Protein AF-A0A345C0M0-F1 (afdb_monomer)

Secondary structure (DSSP, 8-state):
-----SS--TTPPPTTTT---HHHHHHHHHHHHHHHHHHHHHHHHHHHHHHHHHHTTTTSHHHHGGG-SS---SS--HHHHHHHHHHHHHHHHHH-TTSHHHHHHHHHHS----SSGGG--

pLDDT: mean 79.31, std 14.13, range [41.31, 96.56]

Structure (mmCIF, N/CA/C/O backbone):
data_AF-A0A345C0M0-F1
#
_entry.id   AF-A0A345C0M0-F1
#
loop_
_atom_site.group_PDB
_atom_site.id
_atom_site.type_symbol
_atom_site.label_atom_id
_atom_site.label_alt_id
_atom_site.label_comp_id
_atom_site.label_asym_id
_atom_site.label_entity_id
_atom_site.label_seq_id
_atom_site.pdbx_PDB_ins_code
_atom_site.Cartn_x
_atom_site.Cartn_y
_atom_site.Cartn_z
_atom_site.occupancy
_atom_site.B_iso_or_equiv
_atom_site.auth_seq_id
_atom_site.auth_comp_id
_atom_site.auth_asym_id
_atom_site.auth_atom_id
_atom_site.pdbx_PDB_model_num
ATOM 1 N N . MET A 1 1 ? -11.819 0.399 25.728 1.00 60.50 1 MET A N 1
ATOM 2 C CA . MET A 1 1 ? -12.866 -0.259 24.921 1.00 60.50 1 MET A CA 1
ATOM 3 C C . MET A 1 1 ? -13.116 -1.698 25.335 1.00 60.50 1 MET A C 1
ATOM 5 O O . MET A 1 1 ? -12.206 -2.523 25.298 1.00 60.50 1 MET A O 1
ATOM 9 N N . SER A 1 2 ? -14.365 -2.008 25.670 1.00 68.31 2 SER A N 1
ATOM 10 C CA . SER A 1 2 ? -14.878 -3.379 25.669 1.00 68.31 2 SER A CA 1
ATOM 11 C C . SER A 1 2 ? -15.01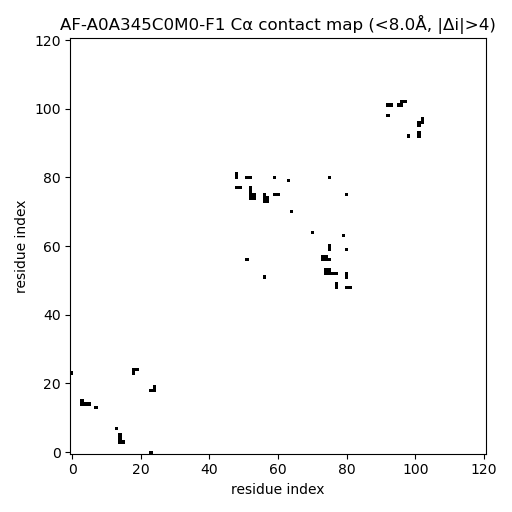8 -3.887 24.226 1.00 68.31 2 SER A C 1
ATOM 13 O O . SER A 1 2 ? -15.179 -3.119 23.278 1.00 68.31 2 SER A O 1
ATOM 15 N N . LYS A 1 3 ? -14.910 -5.202 24.029 1.00 76.94 3 LYS A N 1
ATOM 16 C CA . LYS A 1 3 ? -15.018 -5.816 22.701 1.00 76.94 3 LYS A CA 1
ATOM 17 C C . LYS A 1 3 ? -16.469 -5.744 22.213 1.00 76.94 3 LYS A C 1
ATOM 19 O O . LYS A 1 3 ? -17.327 -6.421 22.773 1.00 76.94 3 LYS A O 1
ATOM 24 N N . LEU A 1 4 ? -16.718 -4.981 21.147 1.00 79.44 4 LEU A N 1
ATOM 25 C CA . LEU A 1 4 ? -18.024 -4.920 20.483 1.00 79.44 4 LEU A CA 1
ATOM 26 C C . LEU A 1 4 ? -18.437 -6.310 19.976 1.00 79.44 4 LEU A C 1
ATOM 28 O O . LEU A 1 4 ? -17.646 -7.020 19.340 1.00 79.44 4 LEU A O 1
ATOM 32 N N . GLN A 1 5 ? -19.680 -6.709 20.247 1.00 80.00 5 GLN A N 1
ATOM 33 C CA . GLN A 1 5 ? -20.211 -7.974 19.748 1.00 80.00 5 GLN A CA 1
ATOM 34 C C . GLN A 1 5 ? -20.466 -7.881 18.240 1.00 80.00 5 GLN A C 1
ATOM 36 O O . GLN A 1 5 ? -21.320 -7.136 17.778 1.00 80.00 5 GLN A O 1
ATOM 41 N N . ARG A 1 6 ? -19.721 -8.667 17.454 1.00 80.19 6 ARG A N 1
ATOM 42 C CA . ARG A 1 6 ? -19.871 -8.719 15.988 1.00 80.19 6 ARG A CA 1
ATOM 43 C C . ARG A 1 6 ? -21.129 -9.471 15.539 1.00 80.19 6 ARG A C 1
ATOM 45 O O . ARG A 1 6 ? -21.658 -9.191 14.469 1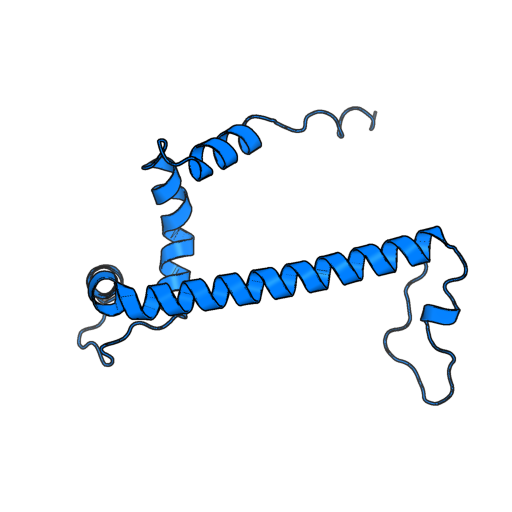.00 80.19 6 ARG A O 1
ATOM 52 N N . TYR A 1 7 ? -21.558 -10.462 16.316 1.00 83.69 7 TYR A N 1
ATOM 53 C CA . TYR A 1 7 ? -22.657 -11.356 15.962 1.00 83.69 7 TYR A CA 1
ATOM 54 C C . TYR A 1 7 ? -23.888 -11.007 16.792 1.00 83.69 7 TYR A C 1
ATOM 56 O O . TYR A 1 7 ? -24.020 -11.475 17.920 1.00 83.69 7 TYR A O 1
ATOM 64 N N . LEU A 1 8 ? -24.766 -10.181 16.225 1.00 82.81 8 LEU A N 1
ATOM 65 C CA . LEU A 1 8 ? -26.023 -9.798 16.861 1.00 82.81 8 LEU A CA 1
ATOM 66 C C . LEU A 1 8 ? -27.068 -10.907 16.718 1.00 82.81 8 LEU A C 1
ATOM 68 O O . LEU A 1 8 ? -27.244 -11.443 15.616 1.00 82.81 8 LEU A O 1
ATOM 72 N N . LYS A 1 9 ? -27.796 -11.234 17.792 1.00 84.12 9 LYS A N 1
ATOM 73 C CA . LYS A 1 9 ? -29.016 -12.040 17.666 1.00 84.12 9 LYS A CA 1
ATOM 74 C C . LYS A 1 9 ? -30.191 -11.124 17.336 1.00 84.12 9 LYS A C 1
ATOM 76 O O . LYS A 1 9 ? -30.175 -9.918 17.568 1.00 84.12 9 LYS A O 1
ATOM 81 N N . LYS A 1 10 ? -31.233 -11.705 16.744 1.00 81.56 10 LYS A N 1
ATOM 82 C CA . LYS A 1 10 ? -32.446 -10.971 16.377 1.00 81.56 10 LYS A CA 1
ATOM 83 C C . LYS A 1 10 ? -33.127 -10.442 17.648 1.00 81.56 10 LYS A C 1
ATOM 85 O O . LYS A 1 10 ? -33.668 -11.240 18.405 1.00 81.56 10 LYS A O 1
ATOM 90 N N . GLY A 1 11 ? -33.124 -9.122 17.832 1.00 81.56 11 GLY A N 1
ATOM 91 C CA . GLY A 1 11 ? -33.758 -8.434 18.964 1.00 81.56 11 GLY A CA 1
ATOM 92 C C . GLY A 1 11 ? -32.791 -7.780 19.955 1.00 81.56 11 GLY A C 1
ATOM 93 O O . GLY A 1 11 ? -33.256 -7.035 20.810 1.00 81.56 11 GLY A O 1
ATOM 94 N N . ASP A 1 12 ? -31.482 -8.014 19.830 1.00 82.62 12 ASP A N 1
ATOM 95 C CA . ASP A 1 12 ? -30.477 -7.341 20.660 1.00 82.62 12 ASP A CA 1
ATOM 96 C C . ASP A 1 12 ? -30.257 -5.883 20.187 1.00 82.62 12 ASP A C 1
ATOM 98 O O . ASP A 1 12 ? -30.373 -5.613 18.982 1.00 82.62 12 ASP A O 1
ATOM 102 N N . PRO A 1 13 ? -29.943 -4.939 21.101 1.00 81.06 13 PRO A N 1
ATOM 103 C CA . PRO A 1 13 ? -29.632 -3.552 20.751 1.00 81.06 13 PRO A CA 1
ATOM 104 C C . PRO A 1 13 ? -28.348 -3.453 19.918 1.00 81.06 13 PRO A C 1
ATOM 106 O O . PRO A 1 13 ? -27.497 -4.349 19.931 1.00 81.06 13 PRO A O 1
ATOM 109 N N . HIS A 1 14 ? -28.203 -2.368 19.153 1.00 82.69 14 HIS A N 1
ATOM 110 C CA . HIS A 1 14 ? -27.047 -2.220 18.275 1.00 82.69 14 HIS A CA 1
ATOM 111 C C . HIS 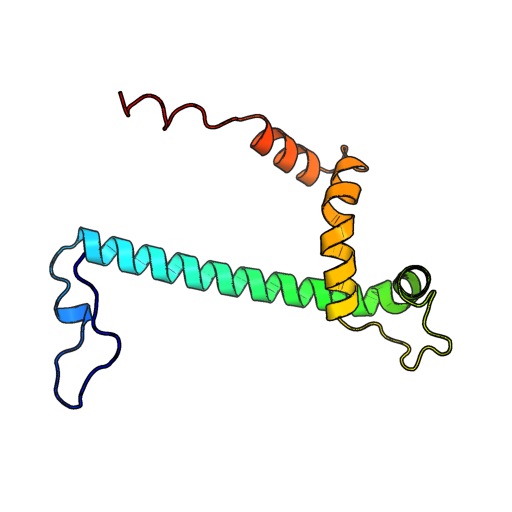A 1 14 ? -25.772 -2.003 19.115 1.00 82.69 14 HIS A C 1
ATOM 113 O O . HIS A 1 14 ? -25.769 -1.118 19.963 1.00 82.69 14 HIS A O 1
ATOM 119 N N . PRO A 1 15 ? -24.635 -2.678 18.847 1.00 81.50 15 PRO A N 1
ATOM 120 C CA . PRO A 1 15 ? -23.436 -2.599 19.698 1.00 81.50 15 PRO A CA 1
ATOM 121 C C . PRO A 1 15 ? -22.834 -1.192 19.801 1.00 81.50 15 PRO A C 1
ATOM 123 O O . PRO A 1 15 ? -22.042 -0.903 20.686 1.00 81.50 15 PRO A O 1
ATOM 126 N N . LEU A 1 16 ? -23.176 -0.312 18.856 1.00 81.19 16 LEU A N 1
ATOM 127 C CA . LEU A 1 16 ? -22.759 1.093 18.876 1.00 81.19 16 LEU A CA 1
ATOM 128 C C . LEU A 1 16 ? -23.541 1.936 19.892 1.00 81.19 16 LEU A C 1
ATOM 130 O O . LEU A 1 16 ? -23.063 3.005 20.254 1.00 81.19 16 LEU A O 1
ATOM 134 N N . GLU A 1 17 ? -24.716 1.480 20.332 1.00 82.25 17 GLU A N 1
ATOM 135 C CA . GLU A 1 17 ? -25.502 2.123 21.393 1.00 82.25 17 GLU A CA 1
ATOM 136 C C . GLU A 1 17 ? -24.855 1.906 22.769 1.00 82.25 17 GLU A C 1
ATOM 138 O O . GLU A 1 17 ? -24.958 2.772 23.633 1.00 82.25 17 GLU A O 1
ATOM 143 N N . ASP A 1 18 ? -24.095 0.817 22.937 1.00 81.38 18 ASP A N 1
ATOM 144 C CA . ASP A 1 18 ? -23.338 0.515 24.160 1.00 81.38 18 ASP A CA 1
ATOM 145 C C . ASP A 1 18 ? -22.093 1.412 24.334 1.00 81.38 18 ASP A C 1
ATOM 147 O O . ASP A 1 18 ? -21.483 1.448 25.407 1.00 81.38 18 ASP A O 1
ATOM 151 N N . VAL A 1 19 ? -21.685 2.145 23.288 1.00 82.62 19 VAL A N 1
ATOM 152 C CA . VAL A 1 19 ? -20.514 3.035 23.318 1.00 82.62 19 VAL A CA 1
ATOM 153 C C . VAL A 1 19 ? -20.937 4.430 23.773 1.00 82.62 19 VAL A C 1
ATOM 155 O O . VAL A 1 19 ? -21.219 5.317 22.966 1.00 82.62 19 VAL A O 1
ATOM 158 N N . VAL A 1 20 ? -20.972 4.613 25.092 1.00 83.88 20 VAL A N 1
ATOM 159 C CA . VAL A 1 20 ? -21.363 5.880 25.732 1.00 83.88 20 VAL A CA 1
ATOM 160 C C . VAL A 1 20 ? -20.205 6.884 25.788 1.00 83.88 20 VAL A C 1
ATOM 162 O O . VAL A 1 20 ? -20.435 8.089 25.739 1.00 83.88 20 VAL A O 1
ATOM 165 N N . ASP A 1 21 ? -18.961 6.407 25.874 1.00 89.12 21 ASP A N 1
ATOM 166 C CA . ASP A 1 21 ? -17.786 7.274 25.983 1.00 89.12 21 ASP A CA 1
ATOM 167 C C . ASP A 1 21 ? -17.461 7.978 24.653 1.00 89.12 21 ASP A C 1
ATOM 169 O O . ASP A 1 21 ? -17.258 7.336 23.621 1.00 89.12 21 ASP A O 1
ATOM 173 N N . GLU A 1 22 ? -17.379 9.311 24.674 1.00 88.88 22 GLU A N 1
ATOM 174 C CA . GLU A 1 22 ? -17.144 10.122 23.470 1.00 88.88 22 GLU A CA 1
ATOM 175 C C . GLU A 1 22 ? -15.771 9.858 22.840 1.00 88.88 22 GLU A C 1
ATOM 177 O O . GLU A 1 22 ? -15.648 9.845 21.612 1.00 88.88 22 GLU A O 1
ATOM 182 N N . LYS A 1 23 ? -14.748 9.569 23.653 1.00 89.44 23 LYS A N 1
ATOM 183 C CA . LYS A 1 23 ? -13.408 9.248 23.143 1.00 89.44 23 LYS A CA 1
ATOM 184 C C . LYS A 1 23 ? -13.412 7.930 22.373 1.00 89.44 23 LYS A C 1
ATOM 186 O O . LYS A 1 23 ? -12.831 7.835 21.289 1.00 89.44 23 LYS A O 1
ATOM 191 N N . ASP A 1 24 ? -14.126 6.931 22.883 1.00 87.62 24 ASP A N 1
ATOM 192 C CA . ASP A 1 24 ? -14.326 5.668 22.180 1.00 87.62 24 ASP A CA 1
ATOM 193 C C . ASP A 1 24 ? -15.110 5.857 20.861 1.00 87.62 24 ASP A C 1
ATOM 195 O O . ASP A 1 24 ? -14.750 5.268 19.835 1.00 87.62 24 ASP A O 1
ATOM 199 N N . ARG A 1 25 ? -16.114 6.744 20.821 1.00 88.25 25 ARG A N 1
ATOM 200 C CA . ARG A 1 25 ? -16.846 7.078 19.579 1.00 88.25 25 ARG A CA 1
ATOM 201 C C . ARG A 1 25 ? -15.957 7.755 18.538 1.00 88.25 25 ARG A C 1
ATOM 203 O O . ARG A 1 25 ? -16.047 7.429 17.349 1.00 88.25 25 ARG A O 1
ATOM 210 N N . GLU A 1 26 ? -15.104 8.683 18.959 1.00 92.69 26 GLU A N 1
ATOM 211 C CA . GLU A 1 26 ? -14.154 9.360 18.073 1.00 92.69 26 GLU A CA 1
ATOM 212 C C . GLU A 1 26 ? -13.141 8.373 17.477 1.00 92.69 26 GLU A C 1
ATOM 214 O O . GLU A 1 26 ? -12.927 8.369 16.262 1.00 92.69 26 GLU A O 1
ATOM 219 N N . ASN A 1 27 ? -12.609 7.465 18.297 1.00 90.62 27 ASN A N 1
ATOM 220 C CA . ASN A 1 27 ? -11.696 6.409 17.855 1.00 90.62 27 ASN A CA 1
ATOM 221 C C . ASN A 1 27 ? -12.337 5.468 16.823 1.00 90.62 27 ASN A C 1
ATOM 223 O O . ASN A 1 27 ? -11.696 5.077 15.845 1.00 90.62 27 ASN A O 1
ATOM 227 N N . ILE A 1 28 ? -13.613 5.111 16.999 1.00 89.88 28 ILE A N 1
ATOM 228 C CA . ILE A 1 28 ? -14.336 4.291 16.014 1.00 89.88 28 ILE A CA 1
ATOM 229 C C . ILE A 1 28 ? -14.458 5.049 14.688 1.00 89.88 28 ILE A C 1
ATOM 231 O O . ILE A 1 28 ? -14.157 4.492 13.631 1.00 89.88 28 ILE A O 1
ATOM 235 N N . ARG A 1 29 ? -14.849 6.328 14.726 1.00 92.38 29 ARG A N 1
ATOM 236 C CA . ARG A 1 29 ? -14.978 7.157 13.515 1.00 92.38 29 ARG A CA 1
ATOM 237 C C . ARG A 1 29 ? -13.647 7.324 12.787 1.00 92.38 29 ARG A C 1
ATOM 239 O O . ARG A 1 29 ? -13.609 7.186 11.564 1.00 92.38 29 ARG A O 1
ATOM 246 N N . SER A 1 30 ? -12.566 7.600 13.514 1.00 94.50 30 SER A N 1
ATOM 247 C CA . SER A 1 30 ? -11.233 7.752 12.924 1.00 94.50 30 SER A CA 1
ATOM 248 C C . SER A 1 30 ? -10.756 6.444 12.289 1.00 94.50 30 SER A C 1
ATOM 250 O O . SER A 1 30 ? -10.258 6.458 11.162 1.00 94.50 30 SER A O 1
ATOM 252 N N . THR A 1 31 ? -11.011 5.312 12.947 1.00 92.94 31 THR A N 1
ATOM 253 C CA . THR A 1 31 ? -10.687 3.977 12.429 1.00 92.94 31 THR A CA 1
ATOM 254 C C . THR A 1 31 ? -11.459 3.668 11.148 1.00 92.94 31 THR A C 1
ATOM 256 O O . THR A 1 31 ? -10.858 3.251 10.158 1.00 92.94 31 THR A O 1
ATOM 259 N N . VAL A 1 32 ? -12.774 3.910 11.120 1.00 93.88 32 VAL A N 1
ATOM 260 C CA . VAL A 1 32 ? -13.597 3.693 9.916 1.00 93.88 32 VAL A CA 1
ATOM 261 C C . VAL A 1 32 ? -13.103 4.567 8.764 1.00 93.88 32 VAL A C 1
ATOM 263 O O . VAL A 1 32 ? -12.855 4.058 7.672 1.00 93.88 32 VAL A O 1
ATOM 266 N N . LYS A 1 33 ? -12.851 5.855 9.021 1.00 96.50 33 LYS A N 1
ATOM 267 C CA . LYS A 1 33 ? -12.323 6.788 8.017 1.00 96.50 33 LYS A CA 1
ATOM 268 C C . LYS A 1 33 ? -10.957 6.354 7.475 1.00 96.50 33 LYS A C 1
ATOM 270 O O . LYS A 1 33 ? -10.699 6.478 6.275 1.00 96.50 33 LYS A O 1
ATOM 275 N N . ALA A 1 34 ? -10.077 5.845 8.337 1.00 96.06 34 ALA A N 1
ATOM 276 C CA . ALA A 1 34 ? -8.786 5.303 7.928 1.00 96.06 34 ALA A CA 1
ATOM 277 C C . ALA A 1 34 ? -8.951 4.067 7.027 1.00 96.06 34 ALA A C 1
ATOM 279 O O . ALA A 1 34 ? -8.284 3.979 5.995 1.00 96.06 34 ALA A O 1
ATOM 280 N N . ILE A 1 35 ? -9.873 3.155 7.360 1.00 95.56 35 ILE A N 1
ATOM 281 C CA . ILE A 1 35 ? -10.177 1.969 6.543 1.00 95.56 35 ILE A CA 1
ATOM 282 C C . ILE A 1 35 ? -10.723 2.378 5.172 1.00 95.56 35 ILE A C 1
ATOM 284 O O . ILE A 1 35 ? -10.230 1.897 4.153 1.00 95.56 35 ILE A O 1
ATOM 288 N N . GLU A 1 36 ? -11.698 3.284 5.124 1.00 95.88 36 GLU A N 1
ATOM 289 C CA . GLU A 1 36 ? -12.265 3.787 3.866 1.00 95.88 36 GLU A CA 1
ATOM 290 C C . GLU A 1 36 ? -11.188 4.415 2.977 1.00 95.88 36 GLU A C 1
ATOM 292 O O . GLU A 1 36 ? -11.075 4.091 1.792 1.00 95.88 36 GLU A O 1
ATOM 297 N N . SER A 1 37 ? -10.340 5.258 3.571 1.00 95.81 37 SER A N 1
ATOM 298 C CA . SER A 1 37 ? -9.239 5.913 2.860 1.00 95.81 37 SER A CA 1
ATOM 299 C C . SER A 1 37 ? -8.214 4.895 2.346 1.00 95.81 37 SER A C 1
ATOM 301 O O . SER A 1 37 ? -7.717 5.017 1.224 1.00 95.81 37 SER A O 1
ATOM 303 N N . PHE A 1 38 ? -7.921 3.853 3.130 1.00 95.56 38 PHE A N 1
ATOM 304 C CA . PHE A 1 38 ? -7.031 2.762 2.734 1.00 95.56 38 PHE A CA 1
ATOM 305 C C . PHE A 1 38 ? -7.596 1.938 1.569 1.00 95.56 38 PHE A C 1
ATOM 307 O O . PHE A 1 38 ? -6.871 1.632 0.615 1.00 95.56 38 PHE A O 1
ATOM 314 N N . VAL A 1 39 ? -8.889 1.602 1.605 1.00 96.56 39 VAL A N 1
ATOM 315 C CA . VAL A 1 39 ? -9.563 0.883 0.513 1.00 96.56 39 VAL A CA 1
ATOM 316 C C . VAL A 1 39 ? -9.571 1.734 -0.756 1.00 96.56 39 VAL A C 1
ATOM 318 O O . VAL A 1 39 ? -9.210 1.235 -1.821 1.00 96.56 39 VAL A O 1
ATOM 321 N N . MET A 1 40 ? -9.875 3.031 -0.649 1.00 96.44 40 MET A N 1
ATOM 322 C CA . MET A 1 40 ? -9.812 3.959 -1.781 1.00 96.44 40 MET A CA 1
ATOM 323 C C . MET A 1 40 ? -8.405 4.009 -2.398 1.00 96.44 40 MET A C 1
ATOM 325 O O . MET A 1 40 ? -8.256 3.877 -3.615 1.00 96.44 40 MET A O 1
ATOM 329 N N . CYS A 1 41 ? -7.365 4.132 -1.568 1.00 95.81 41 CYS A N 1
ATOM 330 C CA . CYS A 1 41 ? -5.972 4.090 -2.018 1.00 95.81 41 CYS A CA 1
ATOM 331 C C . CYS A 1 41 ? -5.643 2.765 -2.729 1.00 95.81 41 CYS A C 1
ATOM 333 O O . CYS A 1 41 ? -5.021 2.759 -3.792 1.00 95.81 41 CYS A O 1
ATOM 335 N N . SER A 1 42 ? -6.135 1.643 -2.197 1.00 94.00 42 SER A N 1
ATOM 336 C CA . SER A 1 42 ? -5.963 0.317 -2.798 1.00 94.00 42 SER A CA 1
ATOM 337 C C . SER A 1 42 ? -6.631 0.214 -4.175 1.00 94.00 42 SER A C 1
ATOM 339 O O . SER A 1 42 ? -6.031 -0.321 -5.107 1.00 94.00 42 SER A O 1
ATOM 341 N N . CYS A 1 43 ? -7.831 0.776 -4.349 1.00 95.44 43 CYS A N 1
ATOM 342 C CA . CYS A 1 43 ? -8.504 0.837 -5.649 1.00 95.44 43 CYS A CA 1
ATOM 343 C C . CYS A 1 43 ? -7.707 1.658 -6.673 1.00 95.44 43 CYS A C 1
ATOM 345 O O . CYS A 1 43 ? -7.543 1.225 -7.816 1.00 95.44 43 CYS A O 1
ATOM 347 N N . ILE A 1 44 ? -7.161 2.809 -6.265 1.00 95.69 44 ILE A N 1
ATOM 348 C CA . ILE A 1 44 ? -6.309 3.642 -7.129 1.00 95.69 44 ILE A CA 1
ATOM 349 C C . ILE A 1 44 ? -5.045 2.871 -7.531 1.00 95.69 44 ILE A C 1
ATOM 351 O O . ILE A 1 44 ? -4.697 2.823 -8.712 1.00 95.69 44 ILE A O 1
ATOM 355 N N . ALA A 1 45 ? -4.381 2.222 -6.572 1.00 93.38 45 ALA A N 1
ATOM 356 C CA . ALA A 1 45 ? -3.186 1.423 -6.826 1.00 93.38 45 ALA A CA 1
ATOM 357 C C . ALA A 1 45 ? -3.456 0.267 -7.806 1.00 93.38 45 ALA A C 1
ATOM 359 O O . ALA A 1 45 ? -2.655 0.033 -8.715 1.00 93.38 45 ALA A O 1
ATOM 360 N N . MET A 1 46 ? -4.599 -0.412 -7.674 1.00 94.38 46 MET A N 1
ATOM 361 C CA . MET A 1 46 ? -5.025 -1.455 -8.612 1.00 94.38 46 MET A CA 1
ATOM 362 C C . MET A 1 46 ? -5.272 -0.902 -10.021 1.00 94.38 46 MET A C 1
ATOM 364 O O . MET A 1 46 ? -4.783 -1.481 -10.990 1.00 94.38 46 MET A O 1
ATOM 368 N N . GLY A 1 47 ? -5.942 0.246 -10.155 1.00 94.62 47 GLY A N 1
ATOM 369 C CA . GLY A 1 47 ? -6.143 0.893 -11.459 1.00 94.62 47 GLY A CA 1
ATOM 370 C C . GLY A 1 47 ? -4.825 1.290 -12.138 1.00 94.62 47 GLY A C 1
ATOM 371 O O . GLY A 1 47 ? -4.647 1.093 -13.343 1.00 94.62 47 GLY A O 1
ATOM 372 N N . LEU A 1 48 ? -3.848 1.777 -11.367 1.00 93.00 48 LEU A N 1
ATOM 373 C CA . LEU A 1 48 ? -2.502 2.063 -11.877 1.00 93.00 48 LEU A CA 1
ATOM 374 C C . LEU A 1 48 ? -1.773 0.786 -12.310 1.00 93.00 48 LEU A C 1
ATOM 376 O O . LEU A 1 48 ? -1.150 0.765 -13.373 1.00 93.00 48 LEU A O 1
ATOM 380 N N . LEU A 1 49 ? -1.873 -0.291 -11.528 1.00 90.81 49 LEU A N 1
ATOM 381 C CA . LEU A 1 49 ? -1.300 -1.591 -11.875 1.00 90.81 49 LEU A CA 1
ATOM 382 C C . LEU A 1 49 ? -1.889 -2.129 -13.187 1.00 90.81 49 LEU A C 1
ATOM 384 O O . LEU A 1 49 ? -1.145 -2.615 -14.044 1.00 90.81 49 LEU A O 1
ATOM 388 N N . GLN A 1 50 ? -3.200 -1.996 -13.375 1.00 91.19 50 GLN A N 1
ATOM 389 C CA . GLN A 1 50 ? -3.894 -2.352 -14.613 1.00 91.19 50 GLN A CA 1
ATOM 390 C C . GLN A 1 50 ? -3.382 -1.543 -15.803 1.00 91.19 50 GLN A C 1
ATOM 392 O O . GLN A 1 50 ? -3.023 -2.113 -16.837 1.00 91.19 50 GLN A O 1
ATOM 397 N N . LEU A 1 51 ? -3.258 -0.224 -15.642 1.00 91.25 51 LEU A N 1
ATOM 398 C CA . LEU A 1 51 ? -2.728 0.652 -16.683 1.00 91.25 51 LEU A CA 1
ATOM 399 C C . LEU A 1 51 ? -1.291 0.272 -17.070 1.00 91.25 51 LEU A C 1
ATOM 401 O O . LEU A 1 51 ? -0.972 0.195 -18.259 1.00 91.25 51 LEU A O 1
ATOM 405 N N . ILE A 1 52 ? -0.433 -0.008 -16.083 1.00 87.00 52 ILE A N 1
ATOM 406 C CA . ILE A 1 52 ? 0.942 -0.474 -16.309 1.00 87.00 52 ILE A CA 1
ATOM 407 C C . ILE A 1 52 ? 0.930 -1.806 -17.062 1.00 87.00 52 ILE A C 1
ATOM 409 O O . ILE A 1 52 ? 1.690 -1.979 -18.015 1.00 87.00 52 ILE A O 1
ATOM 413 N N . THR A 1 53 ? 0.052 -2.729 -16.675 1.00 85.31 53 THR A N 1
ATOM 414 C CA . THR A 1 53 ? -0.062 -4.053 -17.297 1.00 85.31 53 THR A CA 1
ATOM 415 C C . THR A 1 53 ? -0.405 -3.948 -18.782 1.00 85.31 53 THR A C 1
ATOM 417 O O . THR A 1 53 ? 0.264 -4.570 -19.609 1.00 85.31 53 THR A O 1
ATOM 420 N N . VAL A 1 54 ? -1.371 -3.099 -19.141 1.00 86.00 54 VAL A N 1
ATOM 421 C CA . VAL A 1 54 ? -1.753 -2.868 -20.543 1.00 86.00 54 VAL A CA 1
ATOM 422 C C . VAL A 1 54 ? -0.645 -2.142 -21.312 1.00 86.00 54 VAL A C 1
ATOM 424 O O . VAL A 1 54 ? -0.277 -2.556 -22.411 1.00 86.00 54 VAL A O 1
ATOM 427 N N . ARG A 1 55 ? -0.066 -1.076 -20.744 1.00 84.50 55 ARG A N 1
ATOM 428 C CA . ARG A 1 55 ? 0.940 -0.240 -21.430 1.00 84.50 55 ARG A CA 1
ATOM 429 C C . ARG A 1 55 ? 2.282 -0.940 -21.626 1.00 84.50 55 ARG A C 1
ATOM 431 O O . ARG A 1 55 ? 2.925 -0.748 -22.655 1.00 84.50 55 ARG A O 1
ATOM 438 N N . PHE A 1 56 ? 2.713 -1.741 -20.656 1.00 75.00 56 PHE A N 1
ATOM 439 C CA . PHE A 1 56 ? 4.024 -2.400 -20.657 1.00 75.00 56 PHE A CA 1
ATOM 440 C C . PHE A 1 56 ? 3.948 -3.895 -20.949 1.00 75.00 56 PHE A C 1
ATOM 442 O O . PHE A 1 56 ? 4.951 -4.601 -20.819 1.00 75.00 56 PHE A O 1
ATOM 449 N N . SER A 1 57 ? 2.797 -4.349 -21.440 1.00 70.56 57 SER A N 1
ATOM 450 C CA . SER A 1 57 ? 2.525 -5.715 -21.874 1.00 70.56 57 SER A CA 1
ATOM 451 C C . SER A 1 57 ? 3.648 -6.341 -22.708 1.00 70.56 57 SER A C 1
ATOM 453 O O . SER A 1 57 ? 3.956 -7.518 -22.560 1.00 70.56 57 SER A O 1
ATOM 455 N N . HIS A 1 58 ? 4.303 -5.541 -23.554 1.00 67.88 58 HIS A N 1
ATOM 456 C CA . HIS A 1 58 ? 5.370 -5.998 -24.441 1.00 67.88 58 HIS A CA 1
ATOM 457 C C . HIS A 1 58 ? 6.781 -5.992 -23.813 1.00 67.88 58 HIS A C 1
ATOM 459 O O . HIS A 1 58 ? 7.663 -6.690 -24.304 1.00 67.88 58 HIS A O 1
ATOM 465 N N . ARG A 1 59 ? 7.025 -5.246 -22.722 1.00 66.31 59 ARG A N 1
ATOM 466 C CA . ARG A 1 59 ? 8.358 -5.144 -22.077 1.00 66.31 59 ARG A CA 1
ATOM 467 C C . ARG A 1 59 ? 8.569 -6.128 -20.927 1.00 66.31 59 ARG A 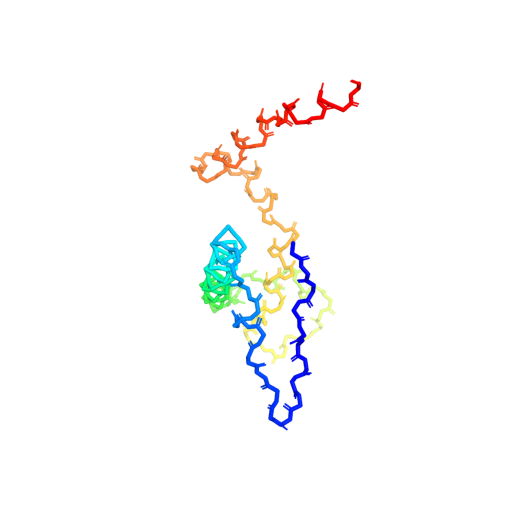C 1
ATOM 469 O O . ARG A 1 59 ? 9.692 -6.554 -20.679 1.00 66.31 59 ARG A O 1
ATOM 476 N N . VAL A 1 60 ? 7.497 -6.492 -20.229 1.00 60.44 60 VAL A N 1
ATOM 477 C CA . VAL A 1 60 ? 7.517 -7.467 -19.127 1.00 60.44 60 VAL A CA 1
ATOM 478 C C . VAL A 1 60 ? 7.856 -8.916 -19.558 1.00 60.44 60 VAL A C 1
ATOM 480 O O . VAL A 1 60 ? 8.449 -9.627 -18.737 1.00 60.44 60 VAL A O 1
ATOM 483 N N . PRO A 1 61 ? 7.577 -9.396 -20.796 1.00 57.97 61 PRO A N 1
ATOM 484 C CA . PRO A 1 61 ? 7.751 -10.804 -21.135 1.00 57.97 61 PRO A CA 1
ATOM 485 C C . PRO A 1 61 ? 9.189 -11.320 -20.989 1.00 57.97 61 PRO A C 1
ATOM 487 O O . PRO A 1 61 ? 9.411 -12.443 -20.538 1.00 57.97 61 PRO A O 1
ATOM 490 N N . ASN A 1 62 ? 10.181 -10.480 -21.287 1.00 59.22 62 ASN A N 1
ATOM 491 C CA . ASN A 1 62 ? 11.583 -10.905 -21.311 1.00 59.22 62 ASN A CA 1
ATOM 492 C C . ASN A 1 62 ? 12.135 -11.295 -19.928 1.00 59.22 62 ASN A C 1
ATOM 494 O O . ASN A 1 62 ? 13.085 -12.071 -19.855 1.00 59.22 62 ASN A O 1
ATOM 498 N N . PHE A 1 63 ? 11.545 -10.805 -18.830 1.00 56.34 63 PHE A N 1
ATOM 499 C CA . PHE A 1 63 ? 12.002 -11.126 -17.471 1.00 56.34 63 PHE A CA 1
ATOM 500 C C . PHE A 1 63 ? 11.283 -12.329 -16.842 1.00 56.34 63 PHE A C 1
ATOM 502 O O . PHE A 1 63 ? 11.903 -13.064 -16.076 1.00 56.34 63 PHE A O 1
ATOM 509 N N . PHE A 1 64 ? 10.002 -12.550 -17.160 1.00 56.75 64 PHE A N 1
ATOM 510 C CA . PHE A 1 64 ? 9.175 -13.580 -16.507 1.00 56.75 64 PHE A CA 1
ATOM 511 C C . PHE A 1 64 ? 9.004 -14.858 -17.320 1.00 56.75 64 PHE A C 1
ATOM 513 O O . PHE A 1 64 ? 8.850 -15.931 -16.742 1.00 56.75 64 PHE A O 1
ATOM 520 N N . PHE A 1 65 ? 9.065 -14.772 -18.648 1.00 59.97 65 PHE A N 1
ATOM 521 C CA . PHE A 1 65 ? 8.798 -15.911 -19.527 1.00 59.97 65 PHE A CA 1
ATOM 522 C C . PHE A 1 65 ? 10.068 -16.660 -19.922 1.00 59.97 65 PHE A C 1
ATOM 524 O O . PHE A 1 65 ? 10.003 -17.555 -20.755 1.00 59.97 65 PHE A O 1
ATOM 531 N N . ARG A 1 66 ? 11.214 -16.377 -19.282 1.00 58.09 66 ARG A N 1
ATOM 532 C CA . ARG A 1 66 ? 12.473 -17.099 -19.535 1.00 58.09 66 ARG A CA 1
ATOM 533 C C . ARG A 1 66 ? 12.323 -18.625 -19.394 1.00 58.09 66 ARG A C 1
ATOM 535 O O . ARG A 1 66 ? 13.075 -19.358 -20.024 1.00 58.09 66 ARG A O 1
ATOM 542 N N . TYR A 1 67 ? 11.343 -19.093 -18.614 1.00 55.62 67 TYR A N 1
ATOM 543 C CA . TYR A 1 67 ? 11.033 -20.517 -18.435 1.00 55.62 67 TYR A CA 1
ATOM 544 C C . TYR A 1 67 ? 9.721 -20.979 -19.100 1.00 55.62 67 TYR A C 1
ATOM 546 O O . TYR A 1 67 ? 9.400 -22.163 -19.045 1.00 55.62 67 TYR A O 1
ATOM 554 N N . LEU A 1 68 ? 8.960 -20.086 -19.745 1.00 56.88 68 LEU A N 1
ATOM 555 C CA . LEU A 1 68 ? 7.734 -20.436 -20.471 1.00 56.88 68 LEU A CA 1
ATOM 556 C C . LEU A 1 68 ? 8.053 -20.597 -21.959 1.00 56.88 68 LEU A C 1
ATOM 558 O O . LEU A 1 68 ? 8.320 -19.629 -22.662 1.00 56.88 68 LEU A O 1
ATOM 562 N N . ARG A 1 69 ? 8.003 -21.844 -22.436 1.00 58.56 69 ARG A N 1
ATOM 563 C CA . ARG A 1 69 ? 8.362 -22.230 -23.813 1.00 58.56 69 ARG A CA 1
ATOM 564 C C . ARG A 1 69 ? 7.430 -21.645 -24.887 1.00 58.56 69 ARG A C 1
ATOM 566 O O . ARG A 1 69 ? 7.828 -21.544 -26.039 1.00 58.56 69 ARG A O 1
ATOM 573 N N . THR A 1 70 ? 6.214 -21.249 -24.506 1.00 58.12 70 THR A N 1
ATOM 574 C CA . THR A 1 70 ? 5.193 -20.645 -25.377 1.00 58.12 70 THR A CA 1
ATOM 575 C C . THR A 1 70 ? 4.389 -19.602 -24.593 1.00 58.12 70 THR A C 1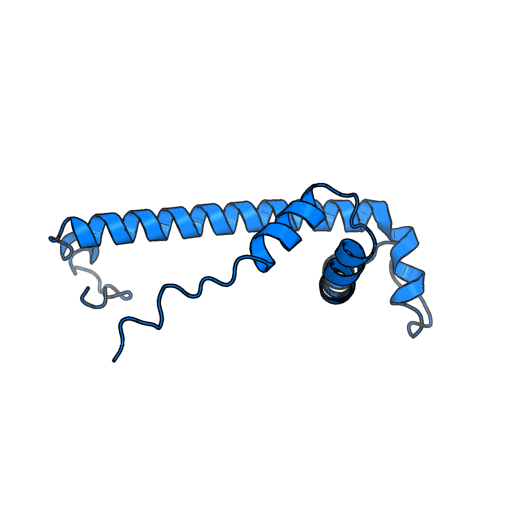
ATOM 577 O O . THR A 1 70 ? 3.723 -19.971 -23.619 1.00 58.12 70 THR A O 1
ATOM 580 N N . PRO A 1 71 ? 4.409 -18.312 -24.977 1.00 59.00 71 PRO A N 1
ATOM 581 C CA . PRO A 1 71 ? 3.530 -17.316 -24.375 1.00 59.00 71 PRO A CA 1
ATOM 582 C C . PRO A 1 71 ? 2.092 -17.556 -24.857 1.00 59.00 71 PRO A C 1
ATOM 584 O O . PRO A 1 71 ? 1.794 -17.405 -26.036 1.00 59.00 71 PRO A O 1
ATOM 587 N N . SER A 1 72 ? 1.188 -17.951 -23.957 1.00 61.22 72 SER A N 1
ATOM 588 C CA . SER A 1 72 ? -0.214 -18.237 -24.310 1.00 61.22 72 SER A CA 1
ATOM 589 C C . SER A 1 72 ? -1.090 -16.985 -24.441 1.00 61.22 72 SER A C 1
ATOM 591 O O . SER A 1 72 ? -2.193 -17.066 -24.977 1.00 61.22 72 SER A O 1
ATOM 593 N N . LYS A 1 73 ? -0.626 -15.825 -23.954 1.00 66.00 73 LYS A N 1
ATOM 594 C CA . LYS A 1 73 ? -1.342 -14.541 -24.005 1.00 66.00 73 LYS A CA 1
ATOM 595 C C . LYS A 1 73 ? -0.384 -13.407 -24.365 1.00 66.00 73 LYS A C 1
ATOM 597 O O . LYS A 1 73 ? 0.740 -13.373 -23.871 1.00 66.00 73 LYS A O 1
ATOM 602 N N . SER A 1 74 ? -0.851 -12.467 -25.191 1.00 66.62 74 SER A N 1
ATOM 603 C CA . SER A 1 74 ? -0.100 -11.254 -25.557 1.00 66.62 74 SER A CA 1
ATOM 604 C C . SER A 1 74 ? 0.004 -10.250 -24.404 1.00 66.62 74 SER A C 1
ATOM 606 O O . SER A 1 74 ? 0.932 -9.441 -24.388 1.00 66.62 74 SER A O 1
ATOM 608 N N . VAL A 1 75 ? -0.928 -10.332 -23.442 1.00 69.88 75 VAL A N 1
ATOM 609 C CA . VAL A 1 75 ? -0.992 -9.486 -22.248 1.00 69.88 75 VAL A CA 1
ATOM 610 C C . VAL A 1 75 ? -0.617 -10.248 -20.988 1.00 69.88 75 VAL A C 1
ATOM 612 O O . VAL A 1 75 ? -1.169 -11.309 -20.696 1.00 69.88 75 VAL A O 1
ATOM 615 N N . VAL A 1 76 ? 0.351 -9.699 -20.249 1.00 74.38 76 VAL A N 1
ATOM 616 C CA . VAL A 1 76 ? 0.760 -10.192 -18.927 1.00 74.38 76 VAL A CA 1
ATOM 617 C C . VAL A 1 76 ? -0.378 -10.041 -17.928 1.00 74.38 76 VAL A C 1
ATOM 619 O O . VAL A 1 76 ? -1.167 -9.109 -18.012 1.00 74.38 76 VAL A O 1
ATOM 622 N N . SER A 1 77 ? -0.458 -10.940 -16.950 1.00 82.75 77 SER A N 1
ATOM 623 C CA . SER A 1 77 ? -1.434 -10.783 -15.871 1.00 82.75 77 SER A CA 1
ATOM 624 C C . SER A 1 77 ? -1.023 -9.662 -14.910 1.00 82.75 77 SER A C 1
ATOM 626 O O . SER A 1 77 ? 0.171 -9.470 -14.655 1.00 82.75 77 SER A O 1
ATOM 628 N N . GLU A 1 78 ? -2.004 -8.981 -14.312 1.00 86.31 78 GLU A N 1
ATOM 629 C CA . GLU A 1 78 ? -1.780 -7.998 -13.239 1.00 86.31 78 GLU A CA 1
ATOM 630 C C . GLU A 1 78 ? -0.940 -8.596 -12.100 1.00 86.31 78 GLU A C 1
ATOM 632 O O . GLU A 1 78 ? -0.026 -7.958 -11.581 1.00 86.31 78 GLU A O 1
ATOM 637 N N . ALA A 1 79 ? -1.183 -9.870 -11.769 1.00 84.38 79 ALA A N 1
ATOM 638 C CA . ALA A 1 79 ? -0.437 -10.600 -10.751 1.00 84.38 79 ALA A CA 1
ATOM 639 C C . ALA A 1 79 ? 1.059 -10.724 -11.083 1.00 84.38 79 ALA A C 1
ATOM 641 O O . ALA A 1 79 ? 1.903 -10.593 -10.194 1.00 84.38 79 ALA A O 1
ATOM 642 N N . THR A 1 80 ? 1.404 -10.924 -12.359 1.00 82.06 80 THR A N 1
ATOM 643 C CA . THR A 1 80 ? 2.799 -10.977 -12.823 1.00 82.06 80 THR A CA 1
ATOM 644 C C . THR A 1 80 ? 3.488 -9.624 -12.651 1.00 82.06 80 THR A C 1
ATOM 646 O O . THR A 1 80 ? 4.599 -9.557 -12.124 1.00 82.06 80 THR A O 1
ATOM 649 N N . VAL A 1 81 ? 2.821 -8.537 -13.045 1.00 84.81 81 VAL A N 1
ATOM 650 C CA . VAL A 1 81 ? 3.355 -7.172 -12.903 1.00 84.81 81 VAL A CA 1
ATOM 651 C C . VAL A 1 81 ? 3.494 -6.796 -11.428 1.00 84.81 81 VAL A C 1
ATOM 653 O O . VAL A 1 81 ? 4.508 -6.233 -11.020 1.00 84.81 81 VAL A O 1
ATOM 656 N N . MET A 1 82 ? 2.528 -7.180 -10.598 1.00 88.31 82 MET A N 1
ATOM 657 C CA . MET A 1 82 ? 2.579 -6.976 -9.154 1.00 88.31 82 MET A CA 1
ATOM 658 C C . MET A 1 82 ? 3.767 -7.713 -8.517 1.00 88.31 82 MET A C 1
ATOM 660 O O . MET A 1 82 ? 4.487 -7.136 -7.701 1.00 88.31 82 MET A O 1
ATOM 664 N N . ALA A 1 83 ? 4.005 -8.973 -8.899 1.00 86.19 83 ALA A N 1
ATOM 665 C CA . ALA A 1 83 ? 5.144 -9.754 -8.414 1.00 86.19 83 ALA A CA 1
ATOM 666 C C . ALA A 1 83 ? 6.489 -9.129 -8.823 1.00 86.19 83 ALA A C 1
ATOM 668 O O . ALA A 1 83 ? 7.421 -9.095 -8.016 1.00 86.19 83 ALA A O 1
ATOM 669 N N . TYR A 1 84 ? 6.576 -8.585 -10.041 1.00 84.38 84 TYR A N 1
ATOM 670 C CA . TYR A 1 84 ? 7.735 -7.812 -10.487 1.00 84.38 84 TYR A CA 1
ATOM 671 C C . TYR A 1 84 ? 7.981 -6.595 -9.611 1.00 84.38 84 TYR A C 1
ATOM 673 O O . TYR A 1 84 ? 9.054 -6.476 -9.020 1.00 84.38 84 TYR A O 1
ATOM 681 N N . LEU A 1 85 ? 6.972 -5.727 -9.497 1.00 86.69 85 LEU A N 1
ATOM 682 C CA . LEU A 1 85 ? 7.088 -4.470 -8.773 1.00 86.69 85 LEU A CA 1
ATOM 683 C C . LEU A 1 85 ? 7.472 -4.715 -7.315 1.00 86.69 85 LEU A C 1
ATOM 685 O O . LEU A 1 85 ? 8.390 -4.065 -6.829 1.00 86.69 85 LEU A O 1
ATOM 689 N N . ARG A 1 86 ? 6.891 -5.714 -6.639 1.00 86.94 86 ARG A N 1
ATOM 690 C CA . ARG A 1 86 ? 7.290 -6.055 -5.260 1.00 86.94 86 ARG A CA 1
ATOM 691 C C . ARG A 1 86 ? 8.785 -6.332 -5.110 1.00 86.94 86 ARG A C 1
ATOM 693 O O . ARG A 1 86 ? 9.369 -5.961 -4.099 1.00 86.94 86 ARG A O 1
ATOM 700 N N . ARG A 1 87 ? 9.411 -6.961 -6.107 1.00 85.88 87 ARG A N 1
ATOM 701 C CA . ARG A 1 87 ? 10.845 -7.276 -6.075 1.00 85.88 87 ARG A CA 1
ATOM 702 C C . ARG A 1 87 ? 11.718 -6.116 -6.550 1.00 85.88 87 ARG A C 1
ATOM 704 O O . ARG A 1 87 ? 12.852 -5.986 -6.094 1.00 85.88 87 ARG A O 1
ATOM 711 N N . SER A 1 88 ? 11.240 -5.309 -7.495 1.00 85.50 88 SER A N 1
ATOM 712 C CA . SER A 1 88 ? 12.071 -4.326 -8.197 1.00 85.50 88 SER A CA 1
ATOM 713 C C . SER A 1 88 ? 11.864 -2.880 -7.754 1.00 85.50 88 SER A C 1
ATOM 715 O O . SER A 1 88 ? 12.750 -2.068 -8.000 1.00 85.50 88 SER A O 1
ATOM 717 N N . ILE A 1 89 ? 10.743 -2.527 -7.120 1.00 86.56 89 ILE A N 1
ATOM 718 C CA . ILE A 1 89 ? 10.350 -1.124 -6.915 1.00 86.56 89 ILE A CA 1
ATOM 719 C C . ILE A 1 89 ? 11.340 -0.352 -6.036 1.00 86.56 89 ILE A C 1
ATOM 721 O O . ILE A 1 89 ? 11.776 0.731 -6.413 1.00 86.56 89 ILE A O 1
ATOM 725 N N . PHE A 1 90 ? 11.806 -0.945 -4.935 1.00 84.25 90 PHE A N 1
ATOM 726 C CA . PHE A 1 90 ? 12.814 -0.322 -4.072 1.00 84.25 90 PHE A CA 1
ATOM 727 C C . PHE A 1 90 ? 14.162 -0.169 -4.772 1.00 84.25 90 PHE A C 1
ATOM 729 O O . PHE A 1 90 ? 14.812 0.866 -4.651 1.00 84.25 90 PHE A O 1
ATOM 736 N N . ARG A 1 91 ? 14.556 -1.162 -5.579 1.00 86.06 91 ARG A N 1
ATOM 737 C CA . ARG A 1 91 ? 15.757 -1.063 -6.415 1.00 86.06 91 ARG A CA 1
ATOM 738 C C . ARG A 1 91 ? 15.624 0.066 -7.439 1.00 86.06 91 ARG A C 1
ATOM 740 O O . ARG A 1 91 ? 16.588 0.789 -7.662 1.00 86.06 91 ARG A O 1
ATOM 747 N N . MET A 1 92 ? 14.446 0.232 -8.042 1.00 85.31 92 MET A N 1
ATOM 748 C CA . MET A 1 92 ? 14.177 1.328 -8.974 1.00 85.31 92 MET A CA 1
ATOM 749 C C . MET A 1 92 ? 14.260 2.688 -8.278 1.00 85.31 92 MET A C 1
ATOM 751 O O . MET A 1 92 ? 14.855 3.600 -8.845 1.00 85.31 92 MET A O 1
ATOM 755 N N . PHE A 1 93 ? 13.738 2.826 -7.056 1.00 86.38 93 PHE A N 1
ATOM 756 C CA . PHE A 1 93 ? 13.901 4.056 -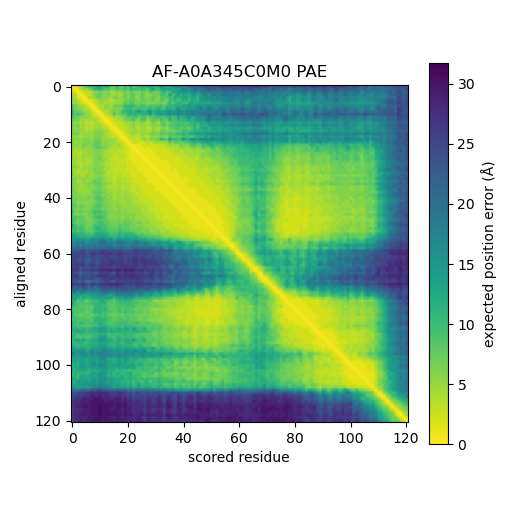6.276 1.00 86.38 93 PHE A CA 1
ATOM 757 C C . PHE A 1 93 ? 15.373 4.332 -5.962 1.00 86.38 93 PHE A C 1
ATOM 759 O O . PHE A 1 93 ? 15.857 5.414 -6.273 1.00 86.38 93 PHE A O 1
ATOM 766 N N . ALA A 1 94 ? 16.120 3.339 -5.473 1.00 83.62 94 ALA A N 1
ATOM 767 C CA . ALA A 1 94 ? 17.546 3.490 -5.174 1.00 83.62 94 ALA A CA 1
ATOM 768 C C . ALA A 1 94 ? 18.384 3.907 -6.398 1.00 83.62 94 ALA A C 1
ATOM 770 O O . ALA A 1 94 ? 19.323 4.687 -6.267 1.00 83.62 94 ALA A O 1
ATOM 771 N N . GLN A 1 95 ? 18.035 3.421 -7.594 1.00 86.12 95 GLN A N 1
ATOM 772 C CA . GLN A 1 95 ? 18.693 3.808 -8.848 1.00 86.12 95 GLN A CA 1
ATOM 773 C C . GLN A 1 95 ? 18.295 5.210 -9.333 1.00 86.12 95 GLN A C 1
ATOM 775 O O . GLN A 1 95 ? 19.053 5.843 -10.063 1.00 86.12 95 GLN A O 1
ATOM 780 N N . ASN A 1 96 ? 17.123 5.711 -8.935 1.00 84.75 96 ASN A N 1
ATOM 781 C CA . ASN A 1 96 ? 16.574 6.989 -9.383 1.00 84.75 96 ASN A CA 1
ATOM 782 C C . ASN A 1 96 ? 16.464 7.986 -8.218 1.00 84.75 96 ASN A C 1
ATOM 784 O O . ASN A 1 96 ? 15.375 8.442 -7.862 1.00 84.75 96 ASN A O 1
ATOM 788 N N . GLN A 1 97 ? 17.613 8.356 -7.647 1.00 80.44 97 GLN A N 1
ATOM 789 C CA . GLN A 1 97 ? 17.717 9.307 -6.525 1.00 80.44 97 GLN A CA 1
ATOM 790 C C . GLN A 1 97 ? 17.258 10.731 -6.867 1.00 80.44 97 GLN A C 1
ATOM 792 O O . GLN A 1 97 ? 16.890 11.508 -5.992 1.00 80.44 97 GLN A O 1
ATOM 797 N N . HIS A 1 98 ? 17.263 11.092 -8.150 1.00 85.50 98 HIS A N 1
ATOM 798 C CA . HIS A 1 98 ? 16.848 12.420 -8.593 1.00 85.50 98 HIS A CA 1
ATOM 799 C C . HIS A 1 98 ? 15.327 12.624 -8.519 1.00 85.50 98 HIS A C 1
ATOM 801 O O . HIS A 1 98 ? 14.876 13.770 -8.501 1.00 85.50 98 HIS A O 1
ATOM 807 N N . LEU A 1 99 ? 14.534 11.545 -8.460 1.00 88.81 99 LEU A N 1
ATOM 808 C CA . LEU A 1 99 ? 13.081 11.651 -8.388 1.00 88.81 99 LEU A CA 1
ATOM 809 C C . LEU A 1 99 ? 12.654 12.234 -7.032 1.00 88.81 99 LEU A C 1
ATOM 811 O O . LEU A 1 99 ? 13.133 11.776 -5.991 1.00 88.81 99 LEU A O 1
ATOM 815 N N . PRO A 1 100 ? 11.710 13.193 -7.011 1.00 89.25 100 PRO A N 1
ATOM 816 C CA . PRO A 1 100 ? 11.266 13.832 -5.773 1.00 89.25 100 PRO A CA 1
ATOM 817 C C . PRO A 1 100 ? 10.694 12.817 -4.781 1.00 89.25 100 PRO A C 1
ATOM 819 O O . PRO A 1 100 ? 10.937 12.924 -3.585 1.00 89.25 100 PRO A O 1
ATOM 822 N N . ILE A 1 101 ? 10.006 11.781 -5.272 1.00 86.25 101 ILE A N 1
ATOM 823 C CA . ILE A 1 101 ? 9.458 10.728 -4.416 1.00 86.25 101 ILE A CA 1
ATOM 824 C C . ILE A 1 101 ? 10.549 9.909 -3.723 1.00 86.25 101 ILE A C 1
ATOM 826 O O . ILE A 1 101 ? 10.416 9.607 -2.544 1.00 86.25 101 ILE A O 1
ATOM 830 N N . THR A 1 102 ? 11.656 9.614 -4.410 1.00 87.12 102 THR A N 1
ATOM 831 C CA . THR A 1 102 ? 12.794 8.908 -3.811 1.00 87.12 102 THR A CA 1
ATOM 832 C C . THR A 1 102 ? 13.415 9.744 -2.697 1.00 87.12 102 THR A C 1
ATOM 834 O O . THR A 1 102 ? 13.683 9.211 -1.625 1.00 87.12 102 THR A O 1
ATOM 837 N N . LYS A 1 103 ? 13.577 11.056 -2.915 1.00 86.31 103 LYS A N 1
ATOM 838 C CA . LYS A 1 103 ? 14.097 11.984 -1.897 1.00 86.31 103 LYS A CA 1
ATOM 839 C C . LYS A 1 103 ? 13.190 12.062 -0.674 1.00 86.31 103 LYS A C 1
ATOM 841 O O . LYS A 1 103 ? 13.681 12.040 0.446 1.00 86.31 103 LYS A O 1
ATOM 846 N N . ILE A 1 104 ? 11.873 12.117 -0.883 1.00 88.56 104 ILE A N 1
ATOM 847 C CA . ILE A 1 104 ? 10.892 12.116 0.212 1.00 88.56 104 ILE A CA 1
ATOM 848 C C . ILE A 1 104 ? 10.975 10.808 1.006 1.00 88.56 104 ILE A C 1
ATOM 850 O O . ILE A 1 104 ? 10.999 10.847 2.232 1.00 88.56 104 ILE A O 1
ATOM 854 N N . ILE A 1 105 ? 11.037 9.660 0.323 1.00 86.38 105 ILE A N 1
ATOM 855 C CA . ILE A 1 105 ? 11.154 8.349 0.976 1.00 86.38 105 ILE A CA 1
ATOM 856 C C . ILE A 1 105 ? 12.449 8.268 1.794 1.00 86.38 105 ILE A C 1
ATOM 858 O O . ILE A 1 105 ? 12.397 7.846 2.943 1.00 86.38 105 ILE A O 1
ATOM 862 N N . GLN A 1 106 ? 13.581 8.706 1.237 1.00 84.31 106 GLN A N 1
ATOM 863 C CA . GLN A 1 106 ? 14.867 8.731 1.943 1.00 84.31 106 GLN A CA 1
ATOM 864 C C . GLN A 1 106 ? 14.826 9.648 3.169 1.00 84.31 106 GLN A C 1
ATOM 866 O O . GLN A 1 106 ? 15.127 9.199 4.269 1.00 84.31 106 GLN A O 1
ATOM 871 N N . ALA A 1 107 ? 14.344 10.884 3.014 1.00 87.31 107 ALA A N 1
ATOM 872 C CA . ALA A 1 107 ? 14.238 11.838 4.118 1.00 87.31 107 ALA A CA 1
ATOM 873 C C . ALA A 1 107 ? 13.353 11.322 5.268 1.00 87.31 107 ALA A C 1
ATOM 875 O O . ALA A 1 107 ? 13.618 11.608 6.429 1.00 87.31 107 ALA A O 1
ATOM 876 N N . LYS A 1 108 ? 12.307 10.545 4.957 1.00 85.38 108 LYS A N 1
ATOM 877 C CA . LYS A 1 108 ? 11.433 9.910 5.958 1.00 85.38 108 LYS A CA 1
ATOM 878 C C . LYS A 1 108 ? 12.044 8.671 6.623 1.00 85.38 108 LYS A C 1
ATOM 880 O O . LYS A 1 108 ? 11.558 8.267 7.670 1.00 85.38 108 LYS A O 1
ATOM 885 N N . GLN A 1 109 ? 13.054 8.051 6.017 1.00 78.50 109 GLN A N 1
ATOM 886 C CA . GLN A 1 109 ? 13.784 6.914 6.593 1.00 78.50 109 GLN A CA 1
ATOM 887 C C . GLN A 1 109 ? 14.968 7.363 7.460 1.00 78.50 109 GLN A C 1
ATOM 889 O O . GLN A 1 109 ? 15.346 6.653 8.384 1.00 78.50 109 GLN A O 1
ATOM 894 N N . GLU A 1 110 ? 15.540 8.535 7.174 1.00 70.56 110 GLU A N 1
ATOM 895 C CA . GLU A 1 110 ? 16.661 9.128 7.919 1.00 70.56 110 GLU A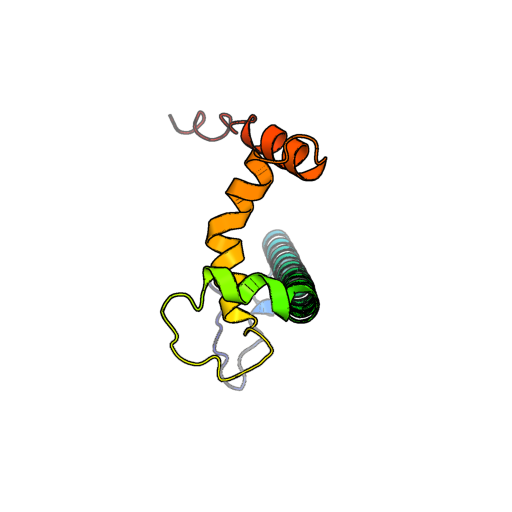 CA 1
ATOM 896 C C . GLU A 1 110 ? 16.253 9.776 9.247 1.00 70.56 110 GLU A C 1
ATOM 898 O O . GLU A 1 110 ? 17.120 10.151 10.030 1.00 70.56 110 GLU A O 1
ATOM 903 N N . THR A 1 111 ? 14.954 9.884 9.528 1.00 59.81 111 THR A N 1
ATOM 904 C CA . THR A 1 111 ? 14.430 10.205 10.858 1.00 59.81 111 THR A CA 1
ATOM 905 C C . THR A 1 111 ? 14.148 8.897 11.606 1.00 59.81 111 THR A C 1
ATOM 907 O O . THR A 1 111 ? 13.028 8.390 11.501 1.00 59.81 111 THR A O 1
ATOM 910 N N . PRO A 1 112 ? 15.121 8.291 12.319 1.00 54.47 112 PRO A N 1
ATOM 911 C CA . PRO A 1 112 ? 14.786 7.277 13.300 1.00 54.47 112 PRO A CA 1
ATOM 912 C C . PRO A 1 112 ? 13.957 7.976 14.374 1.00 54.47 112 PRO A C 1
ATOM 914 O O . PRO A 1 112 ? 14.435 8.891 15.041 1.00 54.47 112 PRO A O 1
ATOM 917 N N . ASP A 1 113 ? 12.700 7.572 14.493 1.00 54.81 113 ASP A N 1
ATOM 918 C CA . ASP A 1 113 ? 11.819 7.948 15.591 1.00 54.81 113 ASP A CA 1
ATOM 919 C C . ASP A 1 113 ? 12.392 7.299 16.865 1.00 54.81 113 ASP A C 1
ATOM 921 O O . ASP A 1 113 ? 12.029 6.191 17.247 1.00 54.81 113 ASP A O 1
ATOM 925 N N . TYR A 1 114 ? 13.422 7.920 17.444 1.00 53.88 114 TYR A N 1
ATOM 926 C CA . TYR A 1 114 ? 14.106 7.440 18.649 1.00 53.88 114 TYR A CA 1
ATOM 927 C C . TYR A 1 114 ? 13.410 7.935 19.931 1.00 53.88 114 TYR A C 1
ATOM 929 O O . TYR A 1 114 ? 13.923 7.735 21.029 1.00 53.88 114 TYR A O 1
ATOM 937 N N . GLU A 1 115 ? 12.255 8.600 19.823 1.00 50.84 115 GLU A N 1
ATOM 938 C CA . GLU A 1 115 ? 11.657 9.319 20.954 1.00 50.84 115 GLU A CA 1
ATOM 939 C C . GLU A 1 115 ? 10.594 8.552 21.762 1.00 50.84 115 GLU A C 1
ATOM 941 O O . GLU A 1 115 ? 10.204 9.062 22.806 1.00 50.84 115 GLU A O 1
ATOM 946 N N . ASP A 1 116 ? 10.180 7.327 21.401 1.00 51.28 116 ASP A N 1
ATOM 947 C CA . ASP A 1 116 ? 9.094 6.641 22.149 1.00 51.28 116 ASP A CA 1
ATOM 948 C C . ASP A 1 116 ? 9.543 5.486 23.077 1.00 51.28 116 ASP A C 1
ATOM 950 O O . ASP A 1 116 ? 8.832 5.134 24.013 1.00 51.28 116 ASP A O 1
ATOM 954 N N . ASP A 1 117 ? 10.758 4.939 22.923 1.00 46.44 117 ASP A N 1
ATOM 955 C CA . ASP A 1 117 ? 11.241 3.821 23.771 1.00 46.44 117 ASP A CA 1
ATOM 956 C C . ASP A 1 117 ? 12.002 4.271 25.039 1.00 46.44 117 ASP A C 1
ATOM 958 O O . ASP A 1 117 ? 12.389 3.448 25.868 1.00 46.44 117 ASP A O 1
ATOM 962 N N . SER A 1 118 ? 12.206 5.580 25.241 1.00 51.41 118 SER A N 1
ATOM 963 C CA . SER A 1 118 ? 12.986 6.110 26.380 1.00 51.41 118 SER A CA 1
ATOM 964 C C . SER A 1 118 ? 12.157 6.419 27.640 1.00 51.41 118 SER A C 1
ATOM 966 O O . SER A 1 118 ? 12.719 6.854 28.642 1.00 51.41 118 SER A O 1
ATOM 968 N N . LEU A 1 119 ? 10.835 6.197 27.621 1.00 50.34 119 LEU A N 1
ATOM 969 C CA . LEU A 1 119 ? 9.943 6.416 28.776 1.00 50.34 119 LEU A CA 1
ATOM 970 C C . LEU A 1 119 ? 9.485 5.116 29.462 1.00 50.34 119 LEU A C 1
ATOM 972 O O . LEU A 1 119 ? 8.660 5.157 30.373 1.00 50.34 119 LEU A O 1
ATOM 976 N N . ALA A 1 120 ? 10.042 3.969 29.065 1.00 46.22 120 ALA A N 1
ATOM 977 C CA 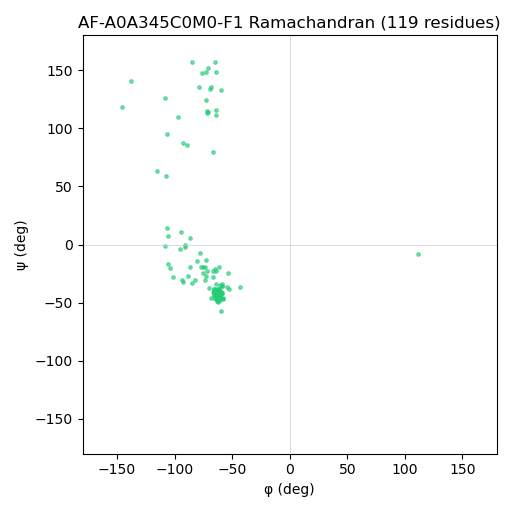. ALA A 1 120 ? 9.810 2.673 29.699 1.00 46.22 120 ALA A CA 1
ATOM 978 C C . ALA A 1 120 ? 11.045 2.208 30.497 1.00 46.22 120 ALA A C 1
ATOM 980 O O . ALA A 1 120 ? 11.626 1.156 30.223 1.00 46.22 120 ALA A O 1
ATOM 981 N N . SER A 1 121 ? 11.482 3.004 31.476 1.00 41.31 121 SER A N 1
ATOM 982 C CA . SER A 1 121 ? 12.462 2.598 32.500 1.00 41.31 121 SER A CA 1
ATOM 983 C C . SER A 1 121 ? 12.081 3.140 33.869 1.00 41.31 121 SER A C 1
ATOM 985 O O . SER A 1 121 ? 11.701 4.328 33.941 1.00 41.31 121 SER A O 1
#

Foldseek 3Di:
DPDQDPDDDPPDDHSVVVPPDPVVVVVVVVVVVVVVVVVVVVVVVLVVLVVCQVVCLPVLCVPPCP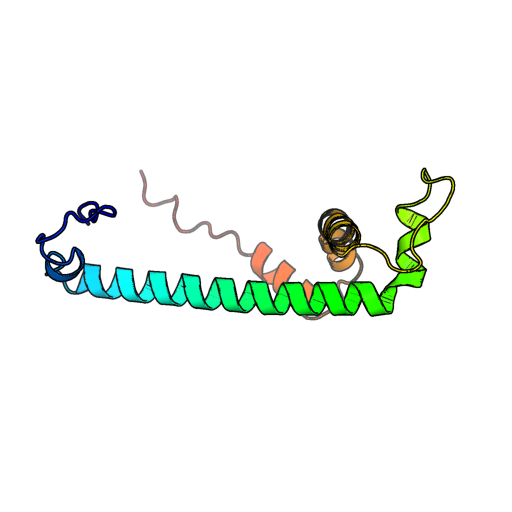PPPDDPDSTDDSVSSVVVCVVCVVVVLVVCVVDPVSVVVVVVVVPPPPPPPPPPD

Organism: NCBI:txid2099786

Mean predicted aligned error: 11.71 Å

Radius of gyration: 23.13 Å; Cα contacts (8 Å, |Δi|>4): 40; chains: 1; bounding box: 52×36×58 Å

Solvent-accessible surface area (backbone atoms only — not comparable to full-atom values): 7579 Å² total; per-residue (Å²): 135,82,84,71,69,86,79,77,60,98,87,63,81,61,60,71,73,75,56,76,52,65,68,62,50,50,52,52,54,53,49,52,54,50,51,54,52,49,50,52,50,50,54,51,52,50,54,51,45,48,52,48,29,68,74,41,23,82,68,54,48,77,77,71,40,80,83,51,95,67,82,91,58,82,60,58,54,56,66,57,52,50,56,46,44,76,71,40,47,67,58,51,36,70,75,38,60,86,41,70,67,35,45,53,54,50,61,63,62,72,55,73,84,74,78,75,76,76,78,79,122

Sequence (121 aa):
MSKLQRYLKKGDPHPLEDVVDEKDRENIRSTVKAIESFVMCSCIAMGLLQLITVRFSHRVPNFFFRYLRTPSKSVVSEATVMAYLRRSIFRMFAQNQHLPITKIIQAKQETPDYEDDSLAS